Protein AF-A0A8B8BXN2-F1 (afdb_monomer)

pLDDT: mean 77.0, std 20.22, range [33.84, 98.31]

Solvent-accessible surface area (backbone atoms only — not comparable to full-atom values): 9603 Å² total; per-residue (Å²): 116,40,72,95,46,69,68,60,54,54,48,45,48,68,78,39,71,88,59,86,72,40,42,35,58,66,56,52,51,48,53,54,49,53,50,37,47,76,59,61,42,51,70,49,36,77,72,31,67,69,53,32,51,54,51,50,55,65,74,42,48,41,66,35,56,76,85,48,37,64,60,55,47,50,58,51,53,73,64,38,83,48,73,54,49,40,53,49,46,53,50,44,42,57,55,42,59,70,22,89,86,41,27,52,82,27,41,40,50,47,91,51,95,74,89,66,84,41,90,86,78,49,92,80,67,80,70,62,52,56,56,54,49,49,56,49,50,53,50,50,51,49,50,50,48,52,55,48,51,52,55,51,52,57,46,52,56,53,55,53,58,68,72,73,61,135

Secondary structure (DSSP, 8-state):
-B---HHHHHHHHHH-TTPPP-B-HHHHHHHHHHHHHHTTHHHHHHH-HHHHHHHHHHTTGGGS-GGGHHHHHHHHHHH--SHHHHHHHHHHIIIIIS-SSS-HHHH--TT-S-----TTT----HHHHHHHHHHHHHHHHHHHHHHHHHHHHHHHHHHHHTTS--

Organism: Crassostrea virginica (NCBI:txid6565)

Foldseek 3Di:
DDAPDPVVLVVCCVVPVPDQAAHALVNVLVVLVVLCVVLPNPVVLVVDVVSVVLVVQVSLLLQDDLVCSVVLLVVSCVVQPDPSSVVSSVVCCPRAPPDPSRHSVRYRCHPPPDRDPCVPPPDDDDPVVVVVVVVVVVVSVVVVVVSVVVVVVVVVVVVVVVVPDD

Radius of gyration: 18.12 Å; Cα contacts (8 Å, |Δi|>4): 112; chains: 1; bounding box: 32×45×62 Å

Se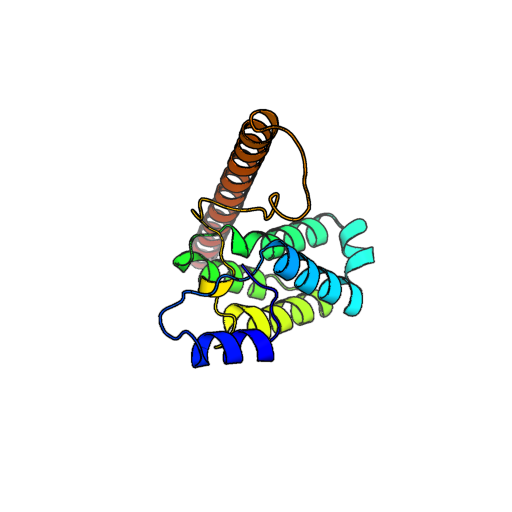quence (166 aa):
MIDFEQGAWKAIQRTFPDVTIQGCCFHWTQAVWRRIQEIGLAPTCMKREATHQYIKQLMTLPFLPLDDIPSAFHTLTIKANTAELRALVNYMDHQWIRNPLFQPSAWSVYRLPVRTNNDVEGNLRSDMISEVMEKRRKKQRALYRFLRENAEIEKQSRDEELIDGP

Mean predicted aligned error: 11.33 Å

Structure (mmCIF, N/CA/C/O backbone):
data_AF-A0A8B8BXN2-F1
#
_entry.id   AF-A0A8B8BXN2-F1
#
loop_
_atom_site.group_PDB
_atom_site.id
_atom_site.type_symbol
_atom_site.label_atom_id
_atom_site.label_alt_id
_atom_site.label_comp_id
_atom_site.label_asym_id
_atom_site.label_entity_id
_atom_site.label_seq_id
_atom_site.pdbx_PDB_ins_code
_atom_site.Cartn_x
_atom_site.Cartn_y
_atom_site.Cartn_z
_atom_site.occupancy
_atom_site.B_iso_or_equiv
_atom_site.auth_seq_id
_atom_site.auth_comp_id
_atom_site.auth_asym_id
_atom_site.auth_atom_id
_atom_site.pdbx_PDB_model_num
ATOM 1 N N . MET A 1 1 ? -3.622 7.322 15.622 1.00 73.62 1 MET A N 1
ATOM 2 C CA . MET A 1 1 ? -2.883 6.840 14.436 1.00 73.62 1 MET A CA 1
ATOM 3 C C . MET A 1 1 ? -1.542 6.313 14.914 1.00 73.62 1 MET A C 1
ATOM 5 O O . MET A 1 1 ? -0.920 7.017 15.697 1.00 73.62 1 MET A O 1
ATOM 9 N N . ILE A 1 2 ? -1.127 5.105 14.528 1.00 82.94 2 ILE A N 1
ATOM 10 C CA . ILE A 1 2 ? 0.088 4.456 15.063 1.00 82.94 2 ILE A CA 1
ATOM 11 C C . ILE A 1 2 ? 0.975 3.878 13.952 1.0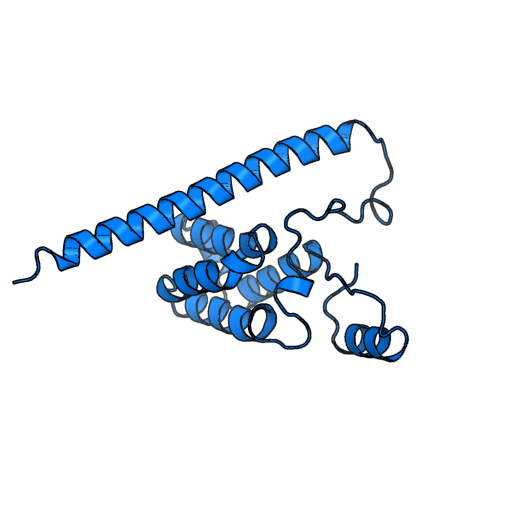0 82.94 2 ILE A C 1
ATOM 13 O O . ILE A 1 2 ? 0.562 3.810 12.792 1.00 82.94 2 ILE A O 1
ATOM 17 N N . ASP A 1 3 ? 2.206 3.499 14.296 1.00 87.06 3 ASP A N 1
ATOM 18 C CA . ASP A 1 3 ? 3.098 2.745 13.407 1.00 87.06 3 ASP A CA 1
ATOM 19 C C . ASP A 1 3 ? 2.668 1.267 13.297 1.00 87.06 3 ASP A C 1
ATOM 21 O O . ASP A 1 3 ? 1.891 0.778 14.116 1.00 87.06 3 ASP A O 1
ATOM 25 N N . PHE A 1 4 ? 3.149 0.548 12.285 1.00 90.00 4 PHE A N 1
ATOM 26 C CA . PHE A 1 4 ? 2.795 -0.844 11.976 1.00 90.00 4 PHE A CA 1
ATOM 27 C C . PHE A 1 4 ? 3.640 -1.856 12.759 1.00 90.00 4 PHE A C 1
ATOM 29 O O . PHE A 1 4 ? 4.250 -2.765 12.197 1.00 90.00 4 PHE A O 1
ATOM 36 N N . GLU A 1 5 ? 3.667 -1.702 14.082 1.00 92.69 5 GLU A N 1
ATOM 37 C CA . GLU A 1 5 ? 4.351 -2.620 14.995 1.00 92.69 5 GLU A CA 1
ATOM 38 C C . GLU A 1 5 ? 3.349 -3.646 15.546 1.00 92.69 5 GLU A C 1
ATOM 40 O O . GLU A 1 5 ? 2.372 -3.297 16.210 1.00 92.69 5 GLU A O 1
ATOM 45 N N . GLN A 1 6 ? 3.550 -4.930 15.239 1.00 92.69 6 GLN A N 1
ATOM 46 C CA . GLN A 1 6 ? 2.557 -5.969 15.534 1.00 92.69 6 GLN A CA 1
ATOM 47 C C . GLN A 1 6 ? 2.234 -6.094 17.030 1.00 92.69 6 GLN A C 1
ATOM 49 O O . GLN A 1 6 ? 1.088 -6.386 17.380 1.00 92.69 6 GLN A O 1
ATOM 54 N N . GLY A 1 7 ? 3.224 -5.907 17.905 1.00 92.69 7 GLY A N 1
ATOM 55 C CA . GLY A 1 7 ? 3.068 -5.941 19.356 1.00 92.69 7 GLY A CA 1
ATOM 56 C C . GLY A 1 7 ? 2.117 -4.856 19.852 1.00 92.69 7 GLY A C 1
ATOM 57 O O . GLY A 1 7 ? 1.143 -5.169 20.535 1.00 92.69 7 GLY A O 1
ATOM 58 N N . ALA A 1 8 ? 2.338 -3.610 19.442 1.00 92.06 8 ALA A N 1
ATOM 59 C CA . ALA A 1 8 ? 1.526 -2.452 19.787 1.00 92.06 8 ALA A CA 1
ATOM 60 C C . ALA A 1 8 ? 0.082 -2.605 19.299 1.00 92.06 8 ALA A C 1
ATOM 62 O O . ALA A 1 8 ? -0.851 -2.385 20.070 1.00 92.06 8 ALA A O 1
ATOM 63 N N . TRP A 1 9 ? -0.120 -3.054 18.056 1.00 94.00 9 TRP A N 1
ATOM 64 C CA . TRP A 1 9 ? -1.462 -3.305 17.515 1.00 94.00 9 TRP A CA 1
ATOM 65 C C . TRP A 1 9 ? -2.211 -4.360 18.326 1.00 94.00 9 TRP A C 1
ATOM 67 O O . TRP A 1 9 ? -3.337 -4.122 18.762 1.00 94.00 9 TRP A O 1
ATOM 77 N N . LYS A 1 10 ? -1.568 -5.505 18.593 1.00 94.69 10 LYS A N 1
ATOM 78 C CA . LYS A 1 10 ? -2.170 -6.582 19.391 1.00 94.69 10 LYS A CA 1
ATOM 79 C C . LYS A 1 10 ? -2.441 -6.141 20.828 1.00 94.69 10 LYS A C 1
ATOM 81 O O . LYS A 1 10 ? -3.461 -6.527 21.390 1.00 94.69 10 LYS A O 1
ATOM 86 N N . ALA A 1 11 ? -1.551 -5.354 21.429 1.00 94.69 11 ALA A N 1
ATOM 87 C CA . ALA A 1 11 ? -1.737 -4.829 22.776 1.00 94.69 11 ALA A CA 1
ATOM 88 C C . ALA A 1 11 ? -2.942 -3.882 22.842 1.00 94.69 11 ALA A C 1
ATOM 90 O O . ALA A 1 11 ? -3.794 -4.058 23.705 1.00 94.69 11 ALA A O 1
ATOM 91 N N . ILE A 1 12 ? -3.071 -2.942 21.900 1.00 91.69 12 ILE A N 1
ATOM 92 C CA . ILE A 1 12 ? -4.206 -2.010 21.862 1.00 91.69 12 ILE A CA 1
ATOM 93 C C . ILE A 1 12 ? -5.518 -2.760 21.635 1.00 91.69 12 ILE A C 1
ATOM 95 O O . ILE A 1 12 ? -6.462 -2.519 22.374 1.00 91.69 12 ILE A O 1
ATOM 99 N N . GLN A 1 13 ? -5.573 -3.708 20.695 1.00 92.06 13 GLN A N 1
ATOM 100 C CA . GLN A 1 13 ? -6.785 -4.507 20.456 1.00 92.06 13 GLN A CA 1
ATOM 101 C C . GLN A 1 13 ? -7.215 -5.318 21.687 1.00 92.06 13 GLN A C 1
ATOM 103 O O . GLN A 1 13 ? -8.405 -5.523 21.900 1.00 92.06 13 GLN A O 1
ATOM 108 N N . ARG A 1 14 ? -6.258 -5.785 22.500 1.00 94.69 14 ARG A N 1
ATOM 109 C CA . ARG A 1 14 ? -6.543 -6.524 23.742 1.00 94.69 14 ARG A CA 1
ATOM 110 C C . ARG A 1 14 ? -7.008 -5.611 24.871 1.00 94.69 14 ARG A C 1
ATOM 112 O O . ARG A 1 14 ? -7.911 -5.984 25.609 1.00 94.69 14 ARG A O 1
ATOM 119 N N . THR A 1 15 ? -6.374 -4.452 25.024 1.00 96.19 15 THR A N 1
ATOM 120 C CA . THR A 1 15 ? -6.660 -3.518 26.122 1.00 96.19 15 THR A CA 1
ATOM 121 C C . THR A 1 15 ? -7.891 -2.654 25.836 1.00 96.19 15 THR A C 1
ATOM 123 O O . THR A 1 15 ? -8.612 -2.293 26.760 1.00 96.19 15 THR A O 1
ATOM 126 N N . PHE A 1 16 ? -8.147 -2.338 24.565 1.00 93.25 16 PHE A N 1
ATOM 127 C CA . PHE A 1 16 ? -9.205 -1.441 24.102 1.00 93.25 16 PHE A CA 1
ATOM 128 C C . PHE A 1 16 ? -9.910 -2.031 22.863 1.00 93.25 16 PHE A C 1
ATOM 130 O O . PHE A 1 16 ? -9.699 -1.547 21.747 1.00 93.25 16 PHE A O 1
ATOM 137 N N . PRO A 1 17 ? -10.741 -3.076 23.025 1.00 91.75 17 PRO A N 1
ATOM 138 C CA . PRO A 1 17 ? -11.349 -3.795 21.900 1.00 91.75 17 PRO A CA 1
ATOM 139 C C . PRO A 1 17 ? -12.277 -2.925 21.037 1.00 91.75 17 PRO A C 1
ATOM 141 O O . PRO A 1 17 ? -12.419 -3.185 19.846 1.00 91.75 17 PRO A O 1
ATOM 144 N N . ASP A 1 18 ? -12.855 -1.868 21.612 1.00 92.88 18 ASP A N 1
ATOM 145 C CA . ASP A 1 18 ? -13.791 -0.972 20.921 1.00 92.88 18 ASP A CA 1
ATOM 146 C C . ASP A 1 18 ? -13.094 0.161 20.144 1.00 92.88 18 ASP A C 1
ATOM 148 O O . ASP A 1 18 ? -13.737 0.934 19.431 1.00 92.88 18 ASP A O 1
ATOM 152 N N . VAL A 1 19 ? -11.768 0.294 20.271 1.00 88.88 19 VAL A N 1
ATOM 153 C CA . VAL A 1 19 ? -11.011 1.337 19.573 1.00 88.88 19 VAL A CA 1
ATOM 154 C C . VAL A 1 19 ? -10.678 0.886 18.157 1.00 88.88 19 VAL A C 1
ATOM 156 O O . VAL A 1 19 ? -9.984 -0.105 17.932 1.00 88.88 19 VAL A O 1
ATOM 159 N N . THR A 1 20 ? -11.090 1.689 17.177 1.00 86.75 20 THR A N 1
ATOM 160 C CA . THR A 1 20 ? -10.617 1.530 15.799 1.00 86.75 20 THR A CA 1
ATOM 161 C C . THR A 1 20 ? -9.186 2.048 15.682 1.00 86.75 20 THR A C 1
ATOM 163 O O . THR A 1 20 ? -8.911 3.235 15.877 1.00 86.75 20 THR A O 1
ATOM 166 N N . ILE A 1 21 ? -8.260 1.155 15.341 1.00 89.12 21 ILE A N 1
ATOM 167 C CA . ILE A 1 21 ? -6.857 1.501 15.120 1.00 89.12 21 ILE A CA 1
ATOM 168 C C . ILE A 1 21 ? -6.663 1.914 13.662 1.00 89.12 21 ILE A C 1
ATOM 170 O O . ILE A 1 21 ? -7.006 1.174 12.745 1.00 89.12 21 ILE A O 1
ATOM 174 N N . GLN A 1 22 ? -6.044 3.075 13.458 1.00 89.50 22 GLN A N 1
ATOM 175 C CA . GLN A 1 22 ? -5.618 3.550 12.145 1.00 89.50 22 GLN A CA 1
ATOM 176 C C . GLN A 1 22 ? -4.091 3.612 12.081 1.00 89.50 22 GLN A C 1
ATOM 178 O O . GLN A 1 22 ? -3.445 4.272 12.902 1.00 89.50 22 GLN A O 1
ATOM 183 N N . GLY A 1 23 ? -3.513 2.977 11.073 1.00 88.31 23 GLY A N 1
ATOM 184 C CA . GLY A 1 23 ? -2.102 3.058 10.736 1.00 88.31 23 GLY A CA 1
ATOM 185 C C . GLY A 1 23 ? -1.736 4.375 10.057 1.00 88.31 23 GLY A C 1
ATOM 186 O O . GLY A 1 23 ? -2.543 5.014 9.374 1.00 88.31 23 GLY A O 1
ATOM 187 N N . CYS A 1 24 ? -0.495 4.807 10.256 1.00 84.62 24 CYS A N 1
ATOM 188 C CA . CYS A 1 24 ? 0.004 6.052 9.692 1.00 84.62 24 CYS A CA 1
ATOM 189 C C . CYS A 1 24 ? 0.405 5.897 8.223 1.00 84.62 24 CYS A C 1
ATOM 191 O O . CYS A 1 24 ? 1.344 5.173 7.901 1.00 84.62 24 CYS A O 1
ATOM 193 N N . CYS A 1 25 ? -0.231 6.655 7.323 1.00 84.62 25 CYS A N 1
ATOM 194 C CA . CYS A 1 25 ? 0.107 6.644 5.894 1.00 84.62 25 CYS A CA 1
ATOM 195 C C . CYS A 1 25 ? 1.577 7.016 5.627 1.00 84.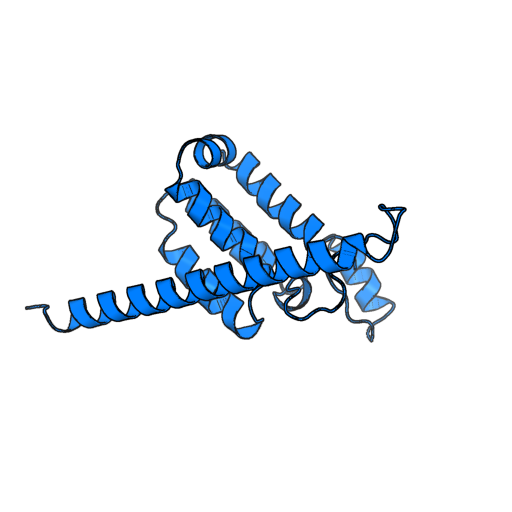62 25 CYS A C 1
ATOM 197 O O . CYS A 1 25 ? 2.169 6.526 4.665 1.00 84.62 25 CYS A O 1
ATOM 199 N N . PHE A 1 26 ? 2.178 7.866 6.468 1.00 79.38 26 PHE A N 1
ATOM 200 C CA . PHE A 1 26 ? 3.596 8.215 6.368 1.00 79.38 26 PHE A CA 1
ATOM 201 C C . PHE A 1 26 ? 4.490 7.006 6.661 1.00 79.38 26 PHE A C 1
ATOM 203 O O . PHE A 1 26 ? 5.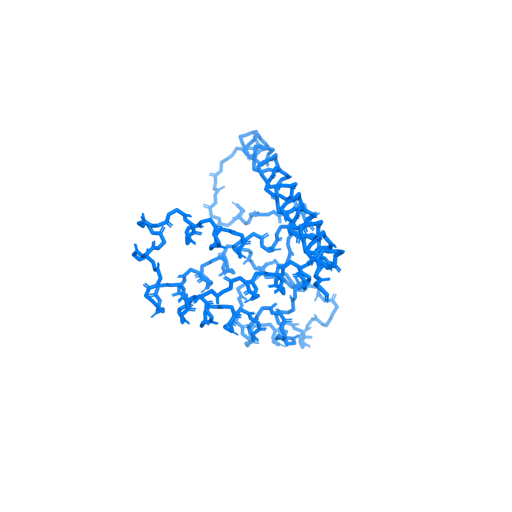360 6.688 5.854 1.00 79.38 26 PHE A O 1
ATOM 210 N N . HIS A 1 27 ? 4.226 6.274 7.745 1.00 82.62 27 HIS A N 1
ATOM 211 C CA . HIS A 1 27 ? 4.977 5.060 8.068 1.00 82.62 27 HIS A CA 1
ATOM 212 C C . HIS A 1 27 ? 4.733 3.932 7.059 1.00 82.62 27 HIS A C 1
ATOM 214 O O . HIS A 1 27 ? 5.676 3.240 6.688 1.00 82.62 27 HIS A O 1
ATOM 220 N N . TRP A 1 28 ? 3.516 3.815 6.515 1.00 91.88 28 TRP A N 1
ATOM 221 C CA . TRP A 1 28 ? 3.225 2.895 5.409 1.00 91.88 28 TRP A CA 1
ATOM 222 C C . TRP A 1 28 ? 4.090 3.211 4.179 1.00 91.88 28 TRP A C 1
ATOM 224 O O . TRP A 1 28 ? 4.779 2.346 3.643 1.00 91.88 28 TRP A O 1
ATOM 234 N N . THR A 1 29 ? 4.123 4.490 3.784 1.00 85.94 29 THR A N 1
ATOM 235 C CA . THR A 1 29 ? 4.936 4.998 2.663 1.00 85.94 29 THR A CA 1
ATOM 236 C C . THR A 1 29 ? 6.417 4.700 2.894 1.00 85.94 29 THR A C 1
ATOM 238 O O . THR A 1 29 ? 7.100 4.219 1.992 1.00 85.94 29 THR A O 1
ATOM 241 N N . GLN A 1 30 ? 6.917 4.944 4.109 1.00 84.38 30 GLN A N 1
ATOM 242 C CA . GLN A 1 30 ? 8.299 4.630 4.459 1.00 84.38 30 GLN A CA 1
ATOM 243 C C . GLN A 1 30 ? 8.596 3.133 4.380 1.00 84.38 30 GLN A C 1
ATOM 245 O O . GLN A 1 30 ? 9.641 2.766 3.854 1.00 84.38 30 GLN A O 1
ATOM 250 N N . ALA A 1 31 ? 7.713 2.271 4.888 1.00 92.50 31 ALA A N 1
ATOM 251 C CA . ALA A 1 31 ? 7.918 0.826 4.872 1.00 92.50 31 ALA A CA 1
ATOM 252 C C . ALA A 1 31 ? 8.020 0.287 3.436 1.00 92.50 31 ALA A C 1
ATOM 254 O O . ALA A 1 31 ? 8.956 -0.447 3.114 1.00 92.50 31 ALA A O 1
ATOM 255 N N . VAL A 1 32 ? 7.125 0.725 2.543 1.00 93.12 32 VAL A N 1
ATOM 256 C CA . VAL A 1 32 ? 7.189 0.363 1.118 1.00 93.12 32 VAL A CA 1
ATOM 257 C C . VAL A 1 32 ? 8.458 0.921 0.463 1.00 93.12 32 VAL A C 1
ATOM 259 O O . VAL A 1 32 ? 9.122 0.209 -0.290 1.00 93.12 32 VAL A O 1
ATOM 262 N N . TRP A 1 33 ? 8.855 2.158 0.779 1.00 89.50 33 TRP A N 1
ATOM 263 C CA . TRP A 1 33 ? 10.080 2.752 0.236 1.00 89.50 33 TRP A CA 1
ATOM 264 C C . TRP A 1 33 ? 11.357 2.033 0.688 1.00 89.50 33 TRP A C 1
ATOM 266 O O . TRP A 1 33 ? 12.231 1.768 -0.137 1.00 89.50 33 TRP A O 1
ATOM 276 N N . ARG A 1 34 ? 11.452 1.648 1.966 1.00 89.81 34 ARG A N 1
ATOM 277 C CA . ARG A 1 34 ? 12.563 0.822 2.467 1.00 89.81 34 ARG A CA 1
ATOM 278 C C . ARG A 1 34 ? 12.640 -0.489 1.693 1.00 89.81 34 ARG A C 1
ATOM 280 O O . ARG A 1 34 ? 13.713 -0.857 1.223 1.00 89.81 34 ARG A O 1
ATOM 287 N N . ARG A 1 35 ? 11.494 -1.133 1.439 1.00 95.44 35 ARG A N 1
ATOM 288 C CA . ARG A 1 35 ? 11.465 -2.359 0.637 1.00 95.44 35 ARG A CA 1
ATOM 289 C C . ARG A 1 35 ? 11.967 -2.142 -0.791 1.00 95.44 35 ARG A C 1
ATOM 291 O O . ARG A 1 35 ? 12.728 -2.963 -1.291 1.00 95.44 35 ARG A O 1
ATOM 298 N N . ILE A 1 36 ? 11.579 -1.040 -1.435 1.00 90.50 36 ILE A N 1
ATOM 299 C CA . ILE A 1 36 ? 12.069 -0.639 -2.768 1.00 90.50 36 ILE A CA 1
ATOM 300 C C . ILE A 1 36 ? 13.598 -0.482 -2.775 1.00 90.50 36 ILE A C 1
ATOM 302 O O . ILE A 1 36 ? 14.250 -0.858 -3.751 1.00 90.50 36 ILE A O 1
ATOM 306 N N . GLN A 1 37 ? 14.178 0.061 -1.704 1.00 88.81 37 GLN A N 1
ATOM 307 C CA . GLN A 1 37 ? 15.628 0.195 -1.563 1.00 88.81 37 GLN A CA 1
ATOM 308 C C . GLN A 1 37 ? 16.310 -1.170 -1.393 1.00 88.81 37 GLN A C 1
ATOM 310 O O . GLN A 1 37 ? 17.265 -1.454 -2.111 1.00 88.81 37 GLN A O 1
ATOM 315 N N . GLU A 1 38 ? 15.793 -2.028 -0.509 1.00 93.44 38 GLU A N 1
ATOM 316 C CA . GLU A 1 38 ? 16.342 -3.366 -0.226 1.00 93.44 38 GLU A CA 1
ATOM 317 C C . GLU A 1 38 ? 16.413 -4.267 -1.462 1.00 93.44 38 GLU A C 1
ATOM 319 O O . GLU A 1 38 ? 17.380 -5.001 -1.644 1.00 93.44 38 GLU A O 1
ATOM 324 N N . ILE A 1 39 ? 15.396 -4.211 -2.322 1.00 93.31 39 ILE A N 1
ATOM 325 C CA . ILE A 1 39 ? 15.327 -5.024 -3.546 1.00 93.31 39 ILE A CA 1
ATOM 326 C C . ILE A 1 39 ? 16.029 -4.368 -4.745 1.00 93.31 39 ILE A C 1
ATOM 328 O O . ILE A 1 39 ? 15.900 -4.848 -5.867 1.00 93.31 39 ILE A O 1
ATOM 332 N N . GLY A 1 40 ? 16.742 -3.256 -4.536 1.00 90.00 40 GLY A N 1
ATOM 333 C CA . GLY A 1 40 ? 17.554 -2.608 -5.570 1.00 90.00 40 GLY A CA 1
ATOM 334 C C . GLY A 1 40 ? 16.774 -1.785 -6.602 1.00 90.00 40 GLY A C 1
ATOM 335 O O . GLY A 1 40 ? 17.337 -1.397 -7.626 1.00 90.00 40 GLY A O 1
ATOM 336 N N . LEU A 1 41 ? 15.498 -1.463 -6.358 1.00 86.62 41 LEU A N 1
ATOM 337 C CA . LEU A 1 41 ? 14.688 -0.671 -7.295 1.00 86.62 41 LEU A CA 1
ATOM 338 C C . LEU A 1 41 ? 14.949 0.833 -7.218 1.00 86.62 41 LEU A C 1
ATOM 340 O O . LEU A 1 41 ? 14.650 1.534 -8.184 1.00 86.62 41 LEU A O 1
ATOM 344 N N . ALA A 1 42 ? 15.492 1.352 -6.113 1.00 79.69 42 ALA A N 1
ATOM 345 C CA . ALA A 1 42 ? 15.654 2.797 -5.926 1.00 79.69 42 ALA A CA 1
ATOM 346 C C . ALA A 1 42 ? 16.472 3.485 -7.048 1.00 79.69 42 ALA A C 1
ATOM 348 O O . ALA A 1 42 ? 15.981 4.474 -7.602 1.00 79.69 42 ALA A O 1
ATOM 349 N N . PRO A 1 43 ? 17.639 2.963 -7.487 1.00 79.56 43 PRO A N 1
ATOM 350 C CA . PRO A 1 43 ? 18.380 3.554 -8.604 1.00 79.56 43 PRO A CA 1
ATOM 351 C C . PRO A 1 43 ? 17.629 3.471 -9.942 1.00 79.56 43 PRO A C 1
ATOM 353 O O . PRO A 1 43 ? 17.712 4.389 -10.757 1.00 79.56 43 PRO A O 1
ATOM 356 N N . THR A 1 44 ? 16.888 2.384 -10.183 1.00 73.56 44 THR A N 1
ATOM 357 C CA . THR A 1 44 ? 16.123 2.165 -11.424 1.00 73.56 44 THR A CA 1
ATOM 358 C C . THR A 1 44 ? 14.896 3.067 -11.495 1.00 73.56 44 THR A C 1
ATOM 360 O O . THR A 1 44 ? 14.615 3.634 -12.548 1.00 73.56 44 THR A O 1
ATOM 363 N N . CYS A 1 45 ? 14.218 3.266 -10.363 1.00 69.94 45 CYS A N 1
ATOM 364 C CA . CYS A 1 45 ? 13.114 4.207 -10.201 1.00 69.94 45 CYS A CA 1
ATOM 365 C C . CYS A 1 45 ? 13.538 5.635 -10.581 1.00 69.94 45 CYS A C 1
ATOM 367 O O . CYS A 1 45 ? 12.813 6.324 -11.282 1.00 69.94 45 CYS A O 1
ATOM 369 N N . MET A 1 46 ? 14.749 6.061 -10.209 1.00 67.50 46 MET A N 1
ATOM 370 C CA . MET A 1 46 ? 15.259 7.396 -10.554 1.00 67.50 46 MET A CA 1
ATOM 371 C C . MET A 1 46 ? 15.659 7.559 -12.029 1.00 67.50 46 MET A C 1
ATOM 373 O O . MET A 1 46 ? 15.744 8.684 -12.512 1.00 67.50 46 MET A O 1
ATOM 377 N N . LYS A 1 47 ? 15.929 6.460 -12.743 1.00 77.38 47 LYS A N 1
ATOM 378 C CA . LYS A 1 47 ? 16.450 6.482 -14.122 1.00 77.38 47 LYS A CA 1
ATOM 379 C C . LYS A 1 47 ? 15.405 6.146 -15.185 1.00 77.38 47 LYS A C 1
ATOM 381 O O . LYS A 1 47 ? 15.583 6.521 -16.339 1.00 77.38 47 LYS A O 1
ATOM 386 N N . ARG A 1 48 ? 14.357 5.396 -14.832 1.00 84.31 48 ARG A N 1
ATOM 387 C CA . ARG A 1 48 ? 13.341 4.901 -15.771 1.00 84.31 48 ARG A CA 1
ATOM 388 C C . ARG A 1 48 ? 11.964 5.429 -15.406 1.00 84.31 48 ARG A C 1
ATOM 390 O O . ARG A 1 48 ? 11.381 5.010 -14.407 1.00 84.31 48 ARG A O 1
ATOM 397 N N . GLU A 1 49 ? 11.406 6.261 -16.279 1.00 84.06 49 GLU A N 1
ATOM 398 C CA . GLU A 1 49 ? 10.097 6.883 -16.054 1.00 84.06 49 GLU A CA 1
ATOM 399 C C . GLU A 1 49 ? 8.971 5.847 -15.908 1.00 84.06 49 GLU A C 1
ATOM 401 O O . GLU A 1 49 ? 8.145 5.961 -15.010 1.00 84.06 49 GLU A O 1
ATOM 406 N N . ALA A 1 50 ? 8.977 4.771 -16.703 1.00 85.69 50 ALA A N 1
ATOM 407 C CA . ALA A 1 50 ? 7.973 3.708 -16.585 1.00 85.69 50 ALA A CA 1
ATOM 408 C C . ALA A 1 50 ? 7.987 3.030 -15.198 1.00 85.69 50 ALA A C 1
ATOM 410 O O . ALA A 1 50 ? 6.939 2.836 -14.584 1.00 85.69 50 ALA A O 1
ATOM 411 N N . THR A 1 51 ? 9.175 2.719 -14.668 1.00 83.62 51 THR A N 1
ATOM 412 C CA . THR A 1 51 ? 9.335 2.121 -13.331 1.00 83.62 51 THR A CA 1
ATOM 413 C C . THR A 1 51 ? 8.915 3.097 -12.236 1.00 83.62 51 THR A C 1
ATOM 415 O O . THR A 1 51 ? 8.244 2.710 -11.281 1.00 83.62 51 THR A O 1
ATOM 418 N N . HIS A 1 52 ? 9.271 4.371 -12.390 1.00 82.81 52 HIS A N 1
ATOM 419 C CA . HIS A 1 52 ? 8.871 5.436 -11.480 1.00 82.81 52 HIS A CA 1
ATOM 420 C C . HIS A 1 52 ? 7.351 5.599 -11.407 1.00 82.81 52 HIS A C 1
ATOM 422 O O . HIS A 1 52 ? 6.789 5.664 -10.312 1.00 82.81 52 HIS A O 1
ATOM 428 N N . GLN A 1 53 ? 6.681 5.637 -12.560 1.00 84.25 53 GLN A N 1
ATOM 429 C CA . GLN A 1 53 ? 5.227 5.741 -12.634 1.00 84.25 53 GLN A CA 1
ATOM 430 C C . GLN A 1 53 ? 4.560 4.516 -12.019 1.00 84.25 53 GLN A C 1
ATOM 432 O O . GLN A 1 53 ? 3.699 4.673 -11.160 1.00 84.25 53 GLN A O 1
ATOM 437 N N . TYR A 1 54 ? 5.016 3.309 -12.350 1.00 88.38 54 TYR A N 1
ATOM 438 C CA . TYR A 1 54 ? 4.500 2.081 -11.747 1.00 88.38 54 TYR A CA 1
ATOM 439 C C . TYR A 1 54 ? 4.611 2.085 -10.209 1.00 88.38 54 TYR A C 1
ATOM 441 O O . TYR A 1 54 ? 3.637 1.822 -9.502 1.00 88.38 54 TYR A O 1
ATOM 449 N N . ILE A 1 55 ? 5.776 2.464 -9.668 1.00 87.69 55 ILE A N 1
ATOM 450 C CA . ILE A 1 55 ? 5.974 2.587 -8.217 1.00 87.69 55 ILE A CA 1
ATOM 451 C C . ILE A 1 55 ? 5.046 3.653 -7.631 1.00 87.69 55 ILE A C 1
ATOM 453 O O . ILE A 1 55 ? 4.442 3.419 -6.587 1.00 87.69 55 ILE A O 1
ATOM 457 N N . LYS A 1 56 ? 4.869 4.801 -8.294 1.00 86.44 56 LYS A N 1
ATOM 458 C CA . LYS A 1 56 ? 3.900 5.813 -7.851 1.00 86.44 56 LYS A CA 1
ATOM 459 C C . LYS A 1 56 ? 2.491 5.241 -7.759 1.00 86.44 56 LYS A C 1
ATOM 461 O O . LYS A 1 56 ? 1.831 5.493 -6.759 1.00 86.44 56 LYS A O 1
ATOM 466 N N . GLN A 1 57 ? 2.049 4.457 -8.742 1.00 86.88 57 GLN A N 1
ATOM 467 C CA . GLN A 1 57 ? 0.725 3.830 -8.713 1.00 86.88 57 GLN A CA 1
ATOM 468 C C . GLN A 1 57 ? 0.569 2.937 -7.468 1.00 86.88 57 GLN A C 1
ATOM 470 O O . GLN A 1 57 ? -0.379 3.130 -6.705 1.00 86.88 57 GLN A O 1
ATOM 475 N N . LEU A 1 58 ? 1.548 2.070 -7.175 1.00 91.00 58 LEU A N 1
ATOM 476 C CA . LEU A 1 58 ? 1.571 1.262 -5.942 1.00 91.00 58 LEU A CA 1
ATOM 477 C C . LEU A 1 58 ? 1.537 2.119 -4.670 1.00 91.00 58 LEU A C 1
ATOM 479 O O . LEU A 1 58 ? 0.775 1.848 -3.744 1.00 91.00 58 LEU A O 1
ATOM 483 N N . MET A 1 59 ? 2.318 3.196 -4.637 1.00 88.81 59 MET A N 1
ATOM 484 C CA . MET A 1 59 ? 2.386 4.121 -3.501 1.00 88.81 59 MET A CA 1
ATOM 485 C C . MET A 1 59 ? 1.089 4.916 -3.294 1.00 88.81 59 MET A C 1
ATOM 487 O O . MET A 1 59 ? 0.969 5.655 -2.315 1.00 88.81 59 MET A O 1
ATOM 491 N N . THR A 1 60 ? 0.115 4.785 -4.202 1.00 88.81 60 THR A N 1
ATOM 492 C CA . THR A 1 60 ? -1.142 5.537 -4.151 1.00 88.81 60 THR A CA 1
ATOM 493 C C . THR A 1 60 ? -2.371 4.724 -3.777 1.00 88.81 60 THR A C 1
ATOM 495 O O . THR A 1 60 ? -3.452 5.288 -3.597 1.00 88.81 60 THR A O 1
ATOM 498 N N . LEU A 1 61 ? -2.190 3.430 -3.522 1.00 91.44 61 LEU A N 1
ATOM 499 C CA . LEU A 1 61 ? -3.231 2.561 -2.980 1.00 91.44 61 LEU A CA 1
ATOM 500 C C . LEU A 1 61 ? -3.912 3.131 -1.718 1.00 91.44 61 LEU A C 1
ATOM 502 O O . LEU A 1 61 ? -5.137 3.063 -1.653 1.00 91.44 61 LEU A O 1
ATOM 506 N N . PRO A 1 62 ? -3.217 3.786 -0.755 1.00 91.69 62 PRO A N 1
ATOM 507 C CA . PRO A 1 62 ? -3.882 4.333 0.438 1.00 91.69 62 PRO A CA 1
ATOM 508 C C . PRO A 1 62 ? -4.904 5.442 0.145 1.00 91.69 62 PRO A C 1
ATOM 510 O O . PRO A 1 62 ? -5.634 5.886 1.035 1.00 91.69 62 PRO A O 1
ATOM 513 N N . PHE A 1 63 ? -4.920 5.977 -1.076 1.00 86.94 63 PHE A N 1
ATOM 514 C CA . PHE A 1 63 ? -5.828 7.042 -1.497 1.00 86.94 63 PHE A CA 1
ATOM 515 C C . PHE A 1 63 ? -7.023 6.532 -2.302 1.00 86.94 63 PHE A C 1
ATOM 517 O O . PHE A 1 63 ? -7.853 7.352 -2.690 1.00 86.94 63 PHE A O 1
ATOM 524 N N . LEU A 1 64 ? -7.122 5.225 -2.539 1.00 86.31 64 LEU A N 1
ATOM 525 C CA . LEU A 1 64 ? -8.251 4.613 -3.230 1.00 86.31 64 LEU A CA 1
ATOM 526 C C . LEU A 1 64 ? -9.397 4.298 -2.256 1.00 86.31 64 LEU A C 1
ATOM 528 O O . LEU A 1 64 ? -9.136 4.045 -1.073 1.00 86.31 64 LEU A O 1
ATOM 532 N N . PRO A 1 65 ? -10.656 4.289 -2.734 1.00 90.81 65 PRO A N 1
ATOM 533 C CA . PRO A 1 65 ? -11.754 3.660 -2.010 1.00 90.81 65 PRO A CA 1
ATOM 534 C C . PRO A 1 65 ? -11.364 2.254 -1.560 1.00 90.81 65 PRO A C 1
ATOM 536 O O . PRO A 1 65 ? -10.697 1.532 -2.298 1.00 90.81 65 PRO A O 1
ATOM 539 N N . LEU A 1 66 ? -11.766 1.879 -0.344 1.00 91.06 66 LEU A N 1
ATOM 540 C CA . LEU A 1 66 ? -11.377 0.605 0.261 1.00 91.06 66 LEU A CA 1
ATOM 541 C C . LEU A 1 66 ? -11.705 -0.587 -0.652 1.00 91.06 66 LEU A C 1
ATOM 543 O O . LEU A 1 66 ? -10.860 -1.459 -0.839 1.00 91.06 66 LEU A O 1
ATOM 547 N N . ASP A 1 67 ? -12.886 -0.558 -1.266 1.00 92.94 67 ASP A N 1
ATOM 548 C CA . ASP A 1 67 ? -13.392 -1.620 -2.139 1.00 92.94 67 ASP A CA 1
ATOM 549 C C . ASP A 1 67 ? -12.625 -1.722 -3.471 1.00 92.94 67 ASP A C 1
ATOM 551 O O . ASP A 1 67 ? -12.568 -2.790 -4.077 1.00 92.94 67 ASP A O 1
ATOM 555 N N . ASP A 1 68 ? -11.966 -0.640 -3.898 1.00 93.06 68 ASP A N 1
ATOM 556 C CA . ASP A 1 68 ? -11.206 -0.597 -5.152 1.00 93.06 68 ASP A CA 1
ATOM 557 C C . ASP A 1 68 ? -9.751 -1.060 -4.973 1.00 93.06 68 ASP A C 1
ATOM 559 O O . ASP A 1 68 ? -9.098 -1.438 -5.950 1.00 93.06 68 ASP A O 1
ATOM 563 N N . ILE A 1 69 ? -9.221 -1.046 -3.741 1.00 94.69 69 ILE A N 1
ATOM 564 C CA . ILE A 1 69 ? -7.820 -1.395 -3.450 1.00 94.69 69 ILE A CA 1
ATOM 565 C C . ILE A 1 69 ? -7.456 -2.801 -3.957 1.00 94.69 69 ILE A C 1
ATOM 567 O O . ILE A 1 69 ? -6.434 -2.905 -4.642 1.00 94.69 69 ILE A O 1
ATOM 571 N N . PRO A 1 70 ? -8.232 -3.874 -3.683 1.00 95.25 70 PRO A N 1
ATOM 572 C CA . PRO A 1 70 ? -7.869 -5.219 -4.133 1.00 95.25 70 PRO A CA 1
ATOM 573 C C . PRO A 1 70 ? -7.786 -5.334 -5.658 1.00 95.25 70 PRO A C 1
ATOM 575 O O . PRO A 1 70 ? -6.832 -5.908 -6.181 1.00 95.25 70 PRO A O 1
ATOM 578 N N . SER A 1 71 ? -8.748 -4.742 -6.372 1.00 94.50 71 SER A N 1
ATOM 579 C CA . SER A 1 71 ? -8.795 -4.764 -7.839 1.00 94.50 71 SER A CA 1
ATOM 580 C C . SER A 1 71 ? -7.638 -3.967 -8.450 1.00 94.50 71 SER A C 1
ATOM 582 O O . SER A 1 71 ? -6.899 -4.474 -9.295 1.00 94.50 71 SER A O 1
ATOM 584 N N . ALA A 1 72 ? -7.403 -2.746 -7.959 1.00 93.88 72 ALA A N 1
ATOM 585 C CA . ALA A 1 72 ? -6.292 -1.915 -8.413 1.00 93.88 72 ALA A CA 1
ATOM 586 C C . ALA A 1 72 ? -4.934 -2.583 -8.155 1.00 93.88 72 ALA A C 1
ATOM 588 O O . ALA A 1 72 ? -4.055 -2.566 -9.019 1.00 93.88 72 ALA A O 1
ATOM 589 N N . PHE A 1 73 ? -4.765 -3.202 -6.985 1.00 97.50 73 PHE A N 1
ATOM 590 C CA . PHE A 1 73 ? -3.548 -3.930 -6.657 1.00 97.50 73 PHE A CA 1
ATOM 591 C C . PHE A 1 73 ? -3.347 -5.146 -7.565 1.00 97.50 73 PHE A C 1
ATOM 593 O O . PHE A 1 73 ? -2.252 -5.313 -8.095 1.00 97.50 73 PHE A O 1
ATOM 600 N N . HIS A 1 74 ? -4.396 -5.932 -7.823 1.00 96.88 74 HIS A N 1
ATOM 601 C CA . HIS A 1 74 ? -4.339 -7.079 -8.731 1.00 96.88 74 HIS A CA 1
ATOM 602 C C . HIS A 1 74 ? -3.877 -6.684 -10.143 1.00 96.88 74 HIS A C 1
ATOM 604 O O . HIS A 1 74 ? -2.968 -7.306 -10.699 1.00 96.88 74 HIS A O 1
ATOM 610 N N . THR A 1 75 ? -4.430 -5.601 -10.696 1.00 96.44 75 THR A N 1
ATOM 611 C CA . THR A 1 75 ? -3.999 -5.052 -11.991 1.00 96.44 75 THR A CA 1
ATOM 612 C C . THR A 1 75 ? -2.514 -4.682 -11.987 1.00 96.44 75 THR A C 1
ATOM 614 O O . THR A 1 75 ? -1.798 -4.975 -12.945 1.00 96.44 75 THR A O 1
ATOM 617 N N . LEU A 1 76 ? -2.015 -4.076 -10.904 1.00 95.19 76 LEU A N 1
ATOM 618 C CA . LEU A 1 76 ? -0.591 -3.756 -10.768 1.00 95.19 76 LEU A CA 1
ATOM 619 C C . LEU A 1 76 ? 0.264 -5.026 -10.656 1.00 95.19 76 LEU A C 1
ATOM 621 O O . LEU A 1 76 ? 1.303 -5.104 -11.306 1.00 95.19 76 LEU A O 1
ATOM 625 N N . THR A 1 77 ? -0.189 -6.050 -9.929 1.00 97.56 77 THR A N 1
ATOM 626 C CA . THR A 1 77 ? 0.502 -7.345 -9.836 1.00 97.56 77 THR A CA 1
ATOM 627 C C . THR A 1 77 ? 0.724 -7.976 -11.210 1.00 97.56 77 THR A C 1
ATOM 629 O O . THR A 1 77 ? 1.830 -8.438 -11.484 1.00 97.56 77 THR A O 1
ATOM 632 N N . ILE A 1 78 ? -0.277 -7.949 -12.098 1.00 95.62 78 ILE A N 1
ATOM 633 C CA . ILE A 1 78 ? -0.156 -8.484 -13.468 1.00 95.62 78 ILE A CA 1
ATOM 634 C C . ILE A 1 78 ? 0.898 -7.714 -14.281 1.00 95.62 78 ILE A C 1
ATOM 636 O O . ILE A 1 78 ? 1.633 -8.306 -15.069 1.00 95.62 78 ILE A O 1
ATOM 640 N N . LYS A 1 79 ? 1.017 -6.399 -14.068 1.00 94.12 79 LYS A N 1
ATOM 641 C CA . LYS A 1 79 ? 1.975 -5.531 -14.776 1.00 94.12 79 LYS A CA 1
ATOM 642 C C . LYS A 1 79 ? 3.418 -5.647 -14.270 1.00 94.12 79 LYS A C 1
ATOM 644 O O . LYS A 1 79 ? 4.320 -5.065 -14.876 1.00 94.12 79 LYS A O 1
ATOM 649 N N . ALA A 1 80 ? 3.670 -6.377 -13.182 1.00 95.31 80 ALA A N 1
ATOM 650 C CA . ALA A 1 80 ? 5.002 -6.548 -12.606 1.00 95.31 80 ALA A CA 1
ATOM 651 C C . ALA A 1 80 ? 5.918 -7.403 -13.512 1.00 95.31 80 ALA A C 1
ATOM 653 O O . ALA A 1 80 ? 6.044 -8.623 -13.366 1.00 95.31 80 ALA A O 1
ATOM 654 N N . ASN A 1 81 ? 6.601 -6.753 -14.454 1.00 92.75 81 ASN A N 1
ATOM 655 C CA . ASN A 1 81 ? 7.361 -7.431 -15.508 1.00 92.75 81 ASN A CA 1
ATOM 656 C C . ASN A 1 81 ? 8.824 -7.766 -15.148 1.00 92.75 81 ASN A C 1
ATOM 658 O O . ASN A 1 81 ? 9.399 -8.667 -15.762 1.00 92.75 81 ASN A O 1
ATOM 662 N N . THR A 1 82 ? 9.417 -7.153 -14.118 1.00 93.38 82 THR A N 1
ATOM 663 C CA . THR A 1 82 ? 10.773 -7.498 -13.635 1.00 93.38 82 THR A CA 1
ATOM 664 C C . THR A 1 82 ? 10.746 -8.334 -12.355 1.00 93.38 82 THR A C 1
ATOM 666 O O . THR A 1 82 ? 9.736 -8.387 -11.649 1.00 93.38 82 THR A O 1
ATOM 669 N N . ALA A 1 83 ? 11.861 -9.000 -12.039 1.00 95.25 83 ALA A N 1
ATOM 670 C CA . ALA A 1 83 ? 11.985 -9.803 -10.823 1.00 95.25 83 ALA A CA 1
ATOM 671 C C . ALA A 1 83 ? 11.824 -8.949 -9.555 1.00 95.25 83 ALA A C 1
ATOM 673 O O . ALA A 1 83 ? 11.158 -9.357 -8.607 1.00 95.25 83 ALA A O 1
ATOM 674 N N . GLU A 1 84 ? 12.363 -7.735 -9.565 1.00 94.88 84 GLU A N 1
ATOM 675 C CA . GLU A 1 84 ? 12.301 -6.798 -8.450 1.00 94.88 84 GLU A CA 1
ATOM 676 C C . GLU A 1 84 ? 10.889 -6.227 -8.275 1.00 94.88 84 GLU A C 1
ATOM 678 O O . GLU A 1 84 ? 10.397 -6.143 -7.151 1.00 94.88 84 GLU A O 1
ATOM 683 N N . LEU A 1 85 ? 10.186 -5.897 -9.369 1.00 94.94 85 LEU A N 1
ATOM 684 C CA . LEU A 1 85 ? 8.782 -5.475 -9.291 1.00 94.94 85 LEU A CA 1
ATOM 685 C C . LEU A 1 85 ? 7.891 -6.598 -8.755 1.00 94.94 85 LEU A C 1
ATOM 687 O O . LEU A 1 85 ? 7.030 -6.337 -7.914 1.00 94.94 85 LEU A O 1
ATOM 691 N N . ARG A 1 86 ? 8.131 -7.848 -9.178 1.00 97.69 86 ARG A N 1
ATOM 692 C CA . ARG A 1 86 ? 7.447 -9.027 -8.624 1.00 97.69 86 ARG A CA 1
ATOM 693 C C . ARG A 1 86 ? 7.746 -9.210 -7.138 1.00 97.69 86 ARG A C 1
ATOM 695 O O . ARG A 1 86 ? 6.829 -9.465 -6.363 1.00 97.69 86 ARG A O 1
ATOM 702 N N . ALA A 1 87 ? 8.997 -9.026 -6.719 1.00 97.81 87 ALA A N 1
ATOM 703 C CA . ALA A 1 87 ? 9.378 -9.088 -5.310 1.00 97.81 87 ALA A CA 1
ATOM 704 C C . ALA A 1 87 ? 8.684 -8.001 -4.470 1.00 97.81 87 ALA A C 1
ATOM 706 O O . ALA A 1 87 ? 8.274 -8.273 -3.338 1.00 97.81 87 ALA A O 1
ATOM 707 N N . LEU A 1 88 ? 8.512 -6.794 -5.023 1.00 97.31 88 LEU A N 1
ATOM 708 C CA . LEU A 1 88 ? 7.799 -5.699 -4.367 1.00 97.31 88 LEU A CA 1
ATOM 709 C C . LEU A 1 88 ? 6.313 -6.013 -4.180 1.00 97.31 88 LEU A C 1
ATOM 711 O O . LEU A 1 88 ? 5.818 -5.930 -3.057 1.00 97.31 88 LEU A O 1
ATOM 715 N N . VAL A 1 89 ? 5.603 -6.392 -5.249 1.00 98.06 89 VAL A N 1
ATOM 716 C CA . VAL A 1 89 ? 4.168 -6.707 -5.139 1.00 98.06 89 VAL A CA 1
ATOM 717 C C . VAL A 1 89 ? 3.937 -7.940 -4.276 1.00 98.06 89 VAL A C 1
ATOM 719 O O . VAL A 1 89 ? 2.999 -7.950 -3.495 1.00 98.06 89 VAL A O 1
ATOM 722 N N . ASN A 1 90 ? 4.827 -8.934 -4.304 1.00 98.31 90 ASN A N 1
ATOM 723 C CA . ASN A 1 90 ? 4.721 -10.086 -3.413 1.00 98.31 90 ASN A CA 1
ATOM 724 C C . ASN A 1 90 ? 4.842 -9.678 -1.934 1.00 98.31 90 ASN A C 1
ATOM 726 O O . ASN A 1 90 ? 4.059 -10.113 -1.093 1.00 98.31 90 ASN A O 1
ATOM 730 N N . TYR A 1 91 ? 5.790 -8.793 -1.610 1.00 98.19 91 TYR A N 1
ATOM 731 C CA . TYR A 1 91 ? 5.889 -8.215 -0.269 1.00 98.19 91 T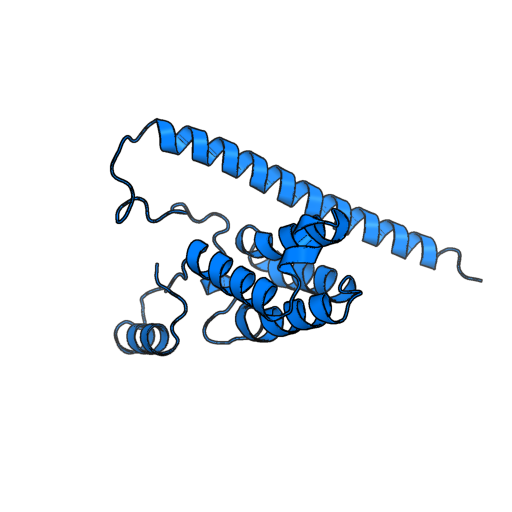YR A CA 1
ATOM 732 C C . TYR A 1 91 ? 4.612 -7.456 0.116 1.00 98.19 91 TYR A C 1
ATOM 734 O O . TYR A 1 91 ? 4.096 -7.647 1.218 1.00 98.19 91 TYR A O 1
ATOM 742 N N . MET A 1 92 ? 4.091 -6.616 -0.785 1.00 98.19 92 MET A N 1
ATOM 743 C CA . MET A 1 92 ? 2.898 -5.819 -0.505 1.00 98.19 92 MET A CA 1
ATOM 744 C C . MET A 1 92 ? 1.649 -6.683 -0.321 1.00 98.19 92 MET A C 1
ATOM 746 O O . MET A 1 92 ? 0.855 -6.397 0.571 1.00 98.19 92 MET A O 1
ATOM 750 N N . ASP A 1 93 ? 1.506 -7.759 -1.097 1.00 98.19 93 ASP A N 1
ATOM 751 C CA . ASP A 1 93 ? 0.407 -8.715 -0.960 1.00 98.19 93 ASP A CA 1
ATOM 752 C C . ASP A 1 93 ? 0.397 -9.325 0.447 1.00 98.19 93 ASP A C 1
ATOM 754 O O . ASP A 1 93 ? -0.595 -9.246 1.173 1.00 98.19 93 ASP A O 1
ATOM 758 N N . HIS A 1 94 ? 1.548 -9.838 0.885 1.00 97.69 94 HIS A N 1
ATOM 759 C CA . HIS A 1 94 ? 1.685 -10.474 2.192 1.00 97.69 94 HIS A CA 1
ATOM 760 C C . HIS A 1 94 ? 1.525 -9.500 3.362 1.00 97.69 94 HIS A C 1
ATOM 762 O O . HIS A 1 94 ? 0.930 -9.869 4.372 1.00 97.69 94 HIS A O 1
ATOM 768 N N . GLN A 1 95 ? 2.070 -8.284 3.263 1.00 96.88 95 GLN A N 1
ATOM 769 C CA . GLN A 1 95 ? 2.110 -7.348 4.392 1.00 96.88 95 GLN A CA 1
ATOM 770 C C . GLN A 1 95 ? 0.911 -6.409 4.476 1.00 96.88 95 GLN A C 1
ATOM 772 O O . GLN A 1 95 ? 0.509 -6.071 5.586 1.00 96.88 95 GLN A O 1
ATOM 777 N N . TRP A 1 96 ? 0.345 -5.993 3.342 1.00 97.00 96 TRP A N 1
ATOM 778 C CA . TRP A 1 96 ? -0.629 -4.897 3.290 1.00 97.00 96 TRP A CA 1
ATOM 779 C C . TRP A 1 96 ? -1.993 -5.306 2.735 1.00 97.00 96 TRP A C 1
ATOM 781 O O . TRP A 1 96 ? -2.974 -4.613 2.992 1.00 97.00 96 TRP A O 1
ATOM 791 N N . ILE A 1 97 ? -2.082 -6.416 1.997 1.00 96.81 97 ILE A N 1
ATOM 792 C CA . ILE A 1 97 ? -3.351 -6.885 1.421 1.00 96.81 97 ILE A CA 1
ATOM 793 C C . ILE A 1 97 ? -3.926 -8.042 2.236 1.00 96.81 97 ILE A C 1
ATOM 795 O O . ILE A 1 97 ? -5.068 -7.980 2.681 1.00 96.81 97 ILE A O 1
ATOM 799 N N . ARG A 1 98 ? -3.125 -9.086 2.467 1.00 96.06 98 ARG A N 1
ATOM 800 C CA . ARG A 1 98 ? -3.565 -10.350 3.081 1.00 96.06 98 ARG A CA 1
ATOM 801 C C . ARG A 1 98 ? -3.255 -10.457 4.570 1.00 96.06 98 ARG A C 1
ATOM 803 O O . ARG A 1 98 ? -3.667 -11.424 5.209 1.00 96.06 98 ARG A O 1
ATOM 810 N N . ASN A 1 99 ? -2.520 -9.497 5.129 1.00 95.12 99 ASN A N 1
ATOM 811 C CA . ASN A 1 99 ? -2.178 -9.495 6.545 1.00 95.12 99 ASN A CA 1
ATOM 812 C C . ASN A 1 99 ? -3.439 -9.235 7.391 1.00 95.12 99 ASN A C 1
ATOM 814 O O . ASN A 1 99 ? -4.040 -8.168 7.259 1.00 95.12 99 ASN A O 1
ATOM 818 N N . PRO A 1 100 ? -3.827 -10.150 8.299 1.00 92.44 100 PRO A N 1
ATOM 819 C CA . PRO A 1 100 ? -5.031 -9.979 9.108 1.00 92.44 100 PRO A CA 1
ATOM 820 C C . PRO A 1 100 ? -4.926 -8.823 10.111 1.00 92.44 100 PRO A C 1
ATOM 822 O O . PRO A 1 100 ? -5.954 -8.322 10.553 1.00 92.44 100 PRO A O 1
ATOM 825 N N . LEU A 1 101 ? -3.710 -8.401 10.471 1.00 92.75 101 LEU A N 1
ATOM 826 C CA . LEU A 1 101 ? -3.476 -7.298 11.401 1.00 92.75 101 LEU A CA 1
ATOM 827 C C . LEU A 1 101 ? -3.439 -5.939 10.688 1.00 92.75 101 LEU A C 1
ATOM 829 O O . LEU A 1 101 ? -3.897 -4.945 11.240 1.00 92.75 101 LEU A O 1
ATOM 833 N N . PHE A 1 102 ? -2.912 -5.901 9.461 1.00 94.38 102 PHE A N 1
ATOM 834 C CA . PHE A 1 102 ? -2.699 -4.680 8.672 1.00 94.38 102 PHE A CA 1
ATOM 835 C C . PHE A 1 102 ? -3.512 -4.700 7.373 1.00 94.38 102 PHE A C 1
ATOM 837 O O . PHE A 1 102 ? -2.983 -4.485 6.281 1.00 94.38 102 PHE A O 1
ATOM 844 N N . GLN A 1 103 ? -4.808 -4.975 7.502 1.00 93.00 103 GLN A N 1
ATOM 845 C CA . GLN A 1 103 ? -5.734 -5.007 6.371 1.00 93.00 103 GLN A CA 1
ATOM 846 C C . GLN A 1 103 ? -5.839 -3.638 5.678 1.00 93.00 103 GLN A C 1
ATOM 848 O O . GLN A 1 103 ? -5.570 -2.614 6.308 1.00 93.00 103 GLN A O 1
ATOM 853 N N . PRO A 1 104 ? -6.311 -3.570 4.419 1.00 95.38 104 PRO A N 1
ATOM 854 C CA . PRO A 1 104 ? -6.519 -2.307 3.712 1.00 95.38 104 PRO A CA 1
ATOM 855 C C . PRO A 1 104 ? -7.305 -1.239 4.482 1.00 95.38 104 PRO A C 1
ATOM 857 O O . PRO A 1 104 ? -6.973 -0.059 4.399 1.00 95.38 104 PRO A O 1
ATOM 860 N N . SER A 1 105 ? -8.287 -1.629 5.297 1.00 92.25 105 SER A N 1
ATOM 861 C CA . SER A 1 105 ? -9.045 -0.713 6.164 1.00 92.25 105 SER A CA 1
ATOM 862 C C . SER A 1 105 ? -8.175 -0.022 7.219 1.00 92.25 105 SER A C 1
ATOM 864 O O . SER A 1 105 ? -8.455 1.108 7.604 1.00 92.25 105 SER A O 1
ATOM 866 N N . ALA A 1 106 ? -7.095 -0.673 7.649 1.00 91.88 106 ALA A N 1
ATOM 867 C CA . ALA A 1 106 ? -6.190 -0.203 8.686 1.00 91.88 106 ALA A CA 1
ATOM 868 C C . ALA A 1 106 ? -5.234 0.895 8.194 1.00 91.88 106 ALA A C 1
ATOM 870 O O . ALA A 1 106 ? -4.735 1.677 9.000 1.00 91.88 106 ALA A O 1
ATOM 871 N N . TRP A 1 107 ? -4.937 0.958 6.893 1.00 92.19 107 TRP A N 1
ATOM 872 C CA . TRP A 1 107 ? -3.970 1.909 6.326 1.00 92.19 107 TRP A CA 1
ATOM 873 C C . TRP A 1 107 ? -4.525 2.766 5.192 1.00 92.19 107 TRP A C 1
ATOM 875 O O . TRP A 1 107 ? -3.915 3.787 4.862 1.00 92.19 107 TRP A O 1
ATOM 885 N N . SER A 1 108 ? -5.677 2.413 4.617 1.00 91.44 108 SER A N 1
ATOM 886 C CA . SER A 1 108 ? -6.394 3.305 3.713 1.00 91.44 108 SER A CA 1
ATOM 887 C C . SER A 1 108 ? -6.808 4.551 4.470 1.00 91.44 108 SER A C 1
ATOM 889 O O . SER A 1 108 ? -7.273 4.523 5.605 1.00 91.44 108 SER A O 1
ATOM 891 N N . VAL A 1 109 ? -6.610 5.677 3.816 1.00 86.62 109 VAL A N 1
ATOM 892 C CA . VAL A 1 109 ? -6.857 6.999 4.379 1.00 86.62 109 VAL A CA 1
ATOM 893 C C . VAL A 1 109 ? -7.890 7.733 3.506 1.00 86.62 109 VAL A C 1
ATOM 895 O O . VAL A 1 109 ? -8.052 8.956 3.571 1.00 86.62 109 VAL A O 1
ATOM 898 N N . TYR A 1 110 ? -8.549 7.015 2.588 1.00 83.06 110 TYR A N 1
ATOM 899 C CA . TYR A 1 110 ? -9.579 7.551 1.701 1.00 83.06 110 TYR A CA 1
ATOM 900 C C . TYR A 1 110 ? -10.732 8.143 2.514 1.00 83.06 110 TYR A C 1
ATOM 902 O O . TYR A 1 110 ? -11.269 7.500 3.406 1.00 83.06 110 TYR A O 1
ATOM 910 N N . ARG A 1 111 ? -11.079 9.404 2.221 1.00 72.75 111 ARG A N 1
ATOM 911 C CA . ARG A 1 111 ? -12.085 10.204 2.950 1.00 72.75 111 ARG A CA 1
ATOM 912 C C . ARG A 1 111 ? -11.840 10.385 4.456 1.00 72.75 111 ARG A C 1
ATOM 914 O O . ARG A 1 111 ? -12.713 10.932 5.121 1.00 72.75 111 ARG A O 1
ATOM 921 N N . LEU A 1 112 ? -10.668 10.028 4.990 1.00 68.69 112 LEU A N 1
ATOM 922 C CA . LEU A 1 112 ? -10.356 10.348 6.380 1.00 68.69 112 LEU A CA 1
ATOM 923 C C . LEU A 1 112 ? -10.087 11.859 6.531 1.00 68.69 112 LEU A C 1
ATOM 925 O O . LEU A 1 112 ? -9.269 12.403 5.780 1.00 68.69 112 LEU A O 1
ATOM 929 N N . PRO A 1 113 ? -10.759 12.540 7.481 1.00 55.16 113 PRO A N 1
ATOM 930 C CA . PRO A 1 113 ? -10.674 13.992 7.655 1.00 55.16 113 PRO A CA 1
ATOM 931 C C . PRO A 1 113 ? -9.306 14.479 8.161 1.00 55.16 113 PRO A C 1
ATOM 933 O O . PRO A 1 113 ? -8.999 15.660 8.034 1.00 55.16 113 PRO A O 1
ATOM 936 N N . VAL A 1 114 ? -8.449 13.588 8.673 1.00 50.25 114 VAL A N 1
ATOM 937 C CA . VAL A 1 114 ? -7.121 13.923 9.210 1.00 50.25 114 VAL A CA 1
ATOM 938 C C . VAL A 1 114 ? -6.063 13.061 8.522 1.00 50.25 114 VAL A C 1
ATOM 940 O O . VAL A 1 114 ? -6.004 11.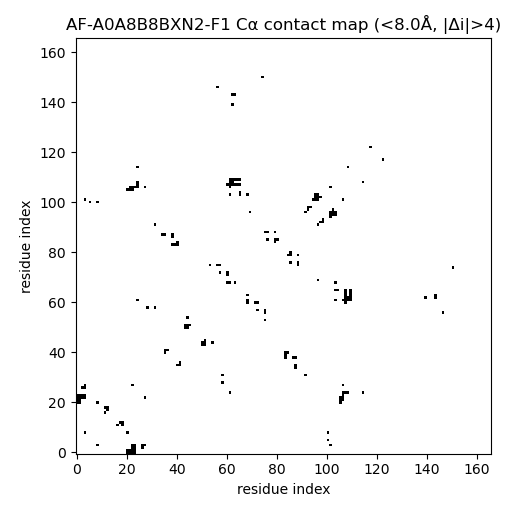851 8.727 1.00 50.25 114 VAL A O 1
ATOM 943 N N . ARG A 1 115 ? -5.224 13.676 7.677 1.00 57.28 115 ARG A N 1
ATOM 944 C CA . ARG A 1 115 ? -4.175 12.975 6.906 1.00 57.28 115 ARG A CA 1
ATOM 945 C C . ARG A 1 115 ? -2.738 13.366 7.233 1.00 57.28 115 ARG A C 1
ATOM 947 O O . ARG A 1 115 ? -1.828 12.925 6.538 1.00 57.28 115 ARG A O 1
ATOM 954 N N . THR A 1 116 ? -2.510 14.112 8.302 1.00 42.50 116 THR A N 1
ATOM 955 C CA . THR A 1 116 ? -1.166 14.348 8.837 1.00 42.50 116 THR A CA 1
ATOM 956 C C . THR A 1 116 ? -1.286 14.586 10.329 1.00 42.50 116 THR A C 1
ATOM 958 O O . THR A 1 116 ? -2.000 15.495 10.743 1.00 42.50 116 THR A O 1
ATOM 961 N N . ASN A 1 117 ? -0.574 13.791 11.122 1.00 40.94 117 ASN A N 1
ATOM 962 C CA . ASN A 1 117 ? -0.076 14.224 12.418 1.00 40.94 117 ASN A CA 1
ATOM 963 C C . ASN A 1 117 ? 0.780 15.486 12.206 1.00 40.94 117 ASN A C 1
ATOM 965 O O . ASN A 1 117 ? 1.993 15.385 12.079 1.00 40.94 117 ASN A O 1
ATOM 969 N N . ASN A 1 118 ? 0.157 16.656 12.083 1.00 44.38 118 ASN A N 1
ATOM 970 C CA . ASN A 1 118 ? 0.892 17.906 12.241 1.00 44.38 118 ASN A CA 1
ATOM 971 C C . ASN A 1 118 ? 0.864 18.388 13.696 1.00 44.38 118 ASN A C 1
ATOM 973 O O . ASN A 1 118 ? 1.629 19.282 14.032 1.00 44.38 118 A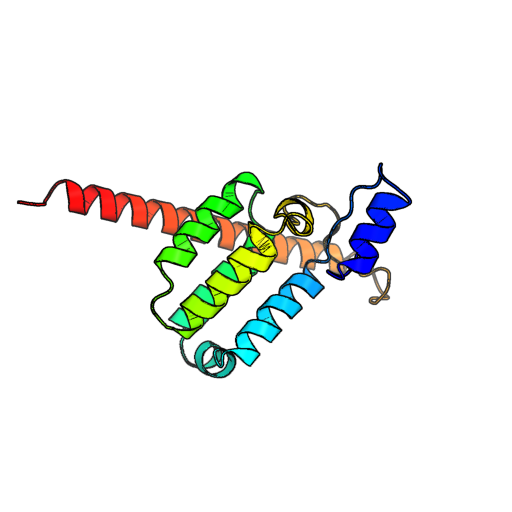SN A O 1
ATOM 977 N N . ASP A 1 119 ? 0.072 17.758 14.568 1.00 45.94 119 ASP A N 1
ATOM 978 C CA . ASP A 1 119 ? -0.030 18.173 15.971 1.00 45.94 119 ASP A CA 1
ATOM 979 C C . ASP A 1 119 ? 1.140 17.700 16.843 1.00 45.94 119 ASP A C 1
ATOM 981 O O . ASP A 1 119 ? 1.311 18.222 17.939 1.00 45.94 119 ASP A O 1
ATOM 985 N N . VAL A 1 120 ? 1.985 16.774 16.373 1.00 42.22 120 VAL A N 1
ATOM 986 C CA . VAL A 1 120 ? 3.165 16.331 17.142 1.00 42.22 120 VAL A CA 1
ATOM 987 C C . VAL A 1 120 ? 4.502 16.659 16.460 1.00 42.22 120 VAL A C 1
ATOM 989 O O . VAL A 1 120 ? 5.539 16.551 17.103 1.00 42.22 120 VAL A O 1
ATOM 992 N N . GLU A 1 121 ? 4.525 17.163 15.218 1.00 45.50 121 GLU A N 1
ATOM 993 C CA . GLU A 1 121 ? 5.796 17.566 14.566 1.00 45.50 121 GLU A CA 1
ATOM 994 C C . GLU A 1 121 ? 5.781 18.932 13.852 1.00 45.50 121 GLU A C 1
ATOM 996 O O . GLU A 1 121 ? 6.833 19.408 13.430 1.00 45.50 121 GLU A O 1
ATOM 1001 N N . GLY A 1 122 ? 4.637 19.617 13.738 1.00 35.84 122 GLY A N 1
ATOM 1002 C CA . GLY A 1 122 ? 4.522 20.829 12.926 1.00 35.84 122 GLY A CA 1
ATOM 1003 C C . GLY A 1 122 ? 3.823 21.975 13.640 1.00 35.84 122 GLY A C 1
ATOM 1004 O O . GLY A 1 122 ? 2.677 22.291 13.334 1.00 35.84 122 GLY A O 1
ATOM 1005 N N . ASN A 1 123 ? 4.536 22.668 14.528 1.00 43.16 123 ASN A N 1
ATOM 1006 C CA . ASN A 1 123 ? 4.154 24.029 14.901 1.00 43.16 123 ASN A CA 1
ATOM 1007 C C . ASN A 1 123 ? 3.943 24.877 13.621 1.00 43.16 123 ASN A C 1
ATOM 1009 O O . ASN A 1 123 ? 4.852 24.946 12.794 1.00 43.16 123 ASN A O 1
ATOM 1013 N N . LEU A 1 124 ? 2.793 25.576 13.539 1.00 33.84 124 LEU A N 1
ATOM 1014 C CA . LEU A 1 124 ? 2.501 26.846 12.824 1.00 33.84 124 LEU A CA 1
ATOM 1015 C C . LEU A 1 124 ? 1.396 26.834 11.725 1.00 33.84 124 LEU A C 1
ATOM 1017 O O . LEU A 1 124 ? 1.586 26.361 10.610 1.00 33.84 124 LEU A O 1
ATOM 1021 N N . ARG A 1 125 ? 0.316 27.576 12.047 1.00 35.44 125 ARG A N 1
ATOM 1022 C CA . ARG A 1 125 ? -0.624 28.369 11.209 1.00 35.44 125 ARG A CA 1
ATOM 1023 C C . ARG A 1 125 ? -1.647 27.640 10.302 1.00 35.44 125 ARG A C 1
ATOM 1025 O O . ARG A 1 125 ? -1.338 27.100 9.245 1.00 35.44 125 ARG A O 1
ATOM 1032 N N . SER A 1 126 ? -2.913 27.780 10.710 1.00 40.31 126 SER A N 1
ATOM 1033 C CA . SER A 1 126 ? -4.153 27.160 10.203 1.00 40.31 126 SER A CA 1
ATOM 1034 C C . SER A 1 126 ? -4.496 27.410 8.720 1.00 40.31 126 SER A C 1
ATOM 1036 O O . SER A 1 126 ? -5.125 26.563 8.086 1.00 40.31 126 SER A O 1
ATOM 1038 N N . ASP A 1 127 ? -4.057 28.519 8.119 1.00 39.84 127 ASP A N 1
ATOM 1039 C CA . ASP A 1 127 ? -4.564 28.913 6.791 1.00 39.84 127 ASP A CA 1
ATOM 1040 C C . ASP A 1 127 ? -3.763 28.304 5.628 1.00 39.84 127 ASP A C 1
ATOM 1042 O O . ASP A 1 127 ? -4.319 27.942 4.590 1.00 39.84 127 ASP A O 1
ATOM 1046 N N . MET A 1 128 ? -2.459 28.084 5.823 1.00 34.47 128 MET A N 1
ATOM 1047 C CA . MET A 1 128 ? -1.574 27.510 4.801 1.00 34.47 128 MET A CA 1
ATOM 1048 C C . MET A 1 128 ? -1.802 25.999 4.618 1.00 34.47 128 MET A C 1
ATOM 1050 O O . MET A 1 128 ? -1.634 25.458 3.523 1.00 34.47 128 MET A O 1
ATOM 1054 N N . ILE A 1 129 ? -2.228 25.310 5.682 1.00 43.56 129 ILE A N 1
ATOM 1055 C CA . ILE A 1 129 ? -2.496 23.867 5.665 1.00 43.56 129 ILE A CA 1
ATOM 1056 C C . ILE A 1 129 ? -3.697 23.564 4.762 1.00 43.56 129 ILE A C 1
ATOM 1058 O O . ILE A 1 129 ? -3.620 22.658 3.935 1.00 43.56 129 ILE A O 1
ATOM 1062 N N . SER A 1 130 ? -4.770 24.353 4.835 1.00 41.19 130 SER A N 1
ATOM 1063 C CA . SER A 1 130 ? -5.992 24.123 4.052 1.00 41.19 130 SER A CA 1
ATOM 1064 C C . SER A 1 130 ? -5.757 24.213 2.537 1.00 41.19 130 SER A C 1
ATOM 1066 O O . SER A 1 130 ? -6.212 23.349 1.785 1.00 41.19 130 SER A O 1
ATOM 1068 N N . GLU A 1 131 ? -4.974 25.189 2.069 1.00 39.59 131 GLU A N 1
ATOM 1069 C CA . GLU A 1 131 ? -4.666 25.341 0.640 1.00 39.59 131 GLU A CA 1
ATOM 1070 C C . GLU A 1 131 ? -3.733 24.232 0.118 1.00 39.59 131 GLU A C 1
ATOM 1072 O O . GLU A 1 131 ? -3.936 23.679 -0.971 1.00 39.59 131 GLU A O 1
ATOM 1077 N N . VAL A 1 132 ? -2.723 23.855 0.909 1.00 43.88 132 VAL A N 1
ATOM 1078 C CA . VAL A 1 132 ? -1.811 22.747 0.585 1.00 43.88 132 VAL A CA 1
ATOM 1079 C C . VAL A 1 132 ? -2.570 21.420 0.540 1.00 43.88 132 VAL A C 1
ATOM 1081 O O . VAL A 1 132 ? -2.355 20.613 -0.372 1.00 43.88 132 VAL A O 1
ATOM 1084 N N . MET A 1 133 ? -3.492 21.206 1.479 1.00 43.91 133 MET A N 1
ATOM 1085 C CA . MET A 1 133 ? -4.354 20.027 1.514 1.00 43.91 133 MET A CA 1
ATOM 1086 C C . MET A 1 133 ? -5.306 19.989 0.319 1.00 43.91 133 MET A C 1
ATOM 1088 O O . MET A 1 133 ? -5.454 18.937 -0.302 1.00 43.91 133 MET A O 1
ATOM 1092 N N . GLU A 1 134 ? -5.869 21.124 -0.091 1.00 48.84 134 GLU A N 1
ATOM 1093 C CA . GLU A 1 134 ? -6.729 21.214 -1.271 1.00 48.84 134 GLU A CA 1
ATOM 1094 C C . GLU A 1 134 ? -5.961 20.936 -2.574 1.00 48.84 134 GLU A C 1
ATOM 1096 O O . GLU A 1 134 ? -6.415 20.161 -3.423 1.00 48.84 134 GLU A O 1
ATOM 1101 N N . LYS A 1 135 ? -4.745 21.477 -2.723 1.00 48.25 135 LYS A N 1
ATOM 1102 C CA . LYS A 1 135 ? -3.854 21.166 -3.856 1.00 48.25 135 LYS A CA 1
ATOM 1103 C C . LYS A 1 135 ? -3.485 19.678 -3.897 1.00 48.25 135 LYS A C 1
ATOM 1105 O O . LYS A 1 135 ? -3.483 19.072 -4.973 1.00 48.25 135 LYS A O 1
ATOM 1110 N N . ARG A 1 136 ? -3.223 19.057 -2.740 1.00 51.72 136 ARG A N 1
ATOM 1111 C CA . ARG A 1 136 ? -2.971 17.608 -2.624 1.00 51.72 136 ARG A CA 1
ATOM 1112 C C . ARG A 1 136 ? -4.216 16.778 -2.945 1.00 51.72 136 ARG A C 1
ATOM 1114 O O . ARG A 1 136 ? -4.098 15.801 -3.681 1.00 51.72 136 ARG A O 1
ATOM 1121 N N . ARG A 1 137 ? -5.403 17.196 -2.496 1.00 52.81 137 ARG A N 1
ATOM 1122 C CA . ARG A 1 137 ? -6.695 16.560 -2.805 1.00 52.81 137 ARG A CA 1
ATOM 1123 C C . ARG A 1 137 ? -6.987 16.592 -4.303 1.00 52.81 137 ARG A C 1
ATOM 1125 O O . ARG A 1 137 ? -7.385 15.576 -4.868 1.00 52.81 137 ARG A O 1
ATOM 1132 N N . LYS A 1 138 ? -6.743 17.725 -4.970 1.00 53.12 138 LYS A N 1
ATOM 1133 C CA . LYS A 1 138 ? -6.870 17.842 -6.432 1.00 53.12 138 LYS A CA 1
ATOM 1134 C C . LYS A 1 138 ? -5.904 16.906 -7.160 1.00 53.12 138 LYS A C 1
ATOM 1136 O O . LYS A 1 138 ? -6.329 16.221 -8.087 1.00 53.12 138 LYS A O 1
ATOM 1141 N N . LYS A 1 139 ? -4.648 16.803 -6.706 1.00 56.09 139 LYS A N 1
ATOM 1142 C CA . LYS A 1 139 ? -3.663 15.857 -7.266 1.00 56.09 139 LYS A CA 1
ATOM 1143 C C . LYS A 1 139 ? -4.047 14.391 -7.040 1.00 56.09 139 LYS A C 1
ATOM 1145 O O . LYS A 1 139 ? -3.970 13.615 -7.981 1.00 56.09 139 LYS A O 1
ATOM 1150 N N . GLN A 1 140 ? -4.524 14.017 -5.851 1.00 49.28 140 GLN A N 1
ATOM 1151 C CA . GLN A 1 140 ? -5.036 12.664 -5.581 1.00 49.28 140 GLN A CA 1
ATOM 1152 C C . GLN A 1 140 ? -6.252 12.325 -6.437 1.00 49.28 140 GLN A C 1
ATOM 1154 O O . GLN A 1 140 ? -6.324 11.231 -6.976 1.00 49.28 140 GLN A O 1
ATOM 1159 N N . ARG A 1 141 ? -7.190 13.263 -6.614 1.00 56.72 141 ARG A N 1
ATOM 1160 C CA . ARG A 1 141 ? -8.346 13.072 -7.503 1.00 56.72 141 ARG A CA 1
ATOM 1161 C C . ARG A 1 141 ? -7.936 12.946 -8.965 1.00 56.72 141 ARG A C 1
ATOM 1163 O O . ARG A 1 141 ? -8.546 12.176 -9.694 1.00 56.72 141 ARG A O 1
ATOM 1170 N N . ALA A 1 142 ? -6.944 13.715 -9.407 1.00 57.91 142 ALA A N 1
ATOM 1171 C CA . ALA A 1 142 ? -6.399 13.595 -10.755 1.00 57.91 142 ALA A CA 1
ATOM 1172 C C . ALA A 1 142 ? -5.717 12.237 -10.954 1.00 57.91 142 ALA A C 1
ATOM 1174 O O . ALA A 1 142 ? -5.975 11.576 -11.949 1.00 57.91 142 ALA A O 1
ATOM 1175 N N . LEU A 1 143 ? -4.930 11.789 -9.976 1.00 52.59 143 LEU A N 1
ATOM 1176 C CA . LEU A 1 143 ? -4.280 10.487 -10.027 1.00 52.59 143 LEU A CA 1
ATOM 1177 C C . LEU A 1 143 ? -5.282 9.330 -9.980 1.00 52.59 143 LEU A C 1
ATOM 1179 O O . LEU A 1 143 ? -5.145 8.389 -10.745 1.00 52.59 143 LEU A O 1
ATOM 1183 N N . TYR A 1 144 ? -6.310 9.420 -9.136 1.00 59.50 144 TYR A N 1
ATOM 1184 C CA . TYR A 1 144 ? -7.405 8.452 -9.100 1.00 59.50 144 TYR A CA 1
ATOM 1185 C C . TYR A 1 144 ? -8.123 8.361 -10.450 1.00 59.50 144 TYR A C 1
ATOM 1187 O O . TYR A 1 144 ? -8.334 7.264 -10.953 1.00 59.50 144 TYR A O 1
ATOM 1195 N N . ARG A 1 145 ? -8.453 9.509 -11.061 1.00 63.62 145 ARG A N 1
ATOM 1196 C CA . ARG A 1 145 ? -9.054 9.544 -12.402 1.00 63.62 145 ARG A CA 1
ATOM 1197 C C . ARG A 1 145 ? -8.141 8.912 -13.444 1.00 63.62 145 ARG A C 1
ATOM 1199 O O . ARG A 1 145 ? -8.596 8.041 -14.161 1.00 63.62 145 ARG A O 1
ATOM 1206 N N . PHE A 1 146 ? -6.854 9.248 -13.435 1.00 63.06 146 PHE A N 1
ATOM 1207 C CA . PHE A 1 146 ? -5.869 8.658 -14.340 1.00 63.06 146 PHE A CA 1
ATOM 1208 C C . PHE A 1 146 ? -5.731 7.137 -14.161 1.00 63.06 146 PHE A C 1
ATOM 1210 O O . PHE A 1 146 ? -5.671 6.397 -15.135 1.00 63.06 146 PHE A O 1
ATOM 1217 N N . LEU A 1 147 ? -5.696 6.645 -12.919 1.00 54.56 147 LEU A N 1
ATOM 1218 C CA . LEU A 1 147 ? -5.656 5.209 -12.626 1.00 54.56 147 LEU A CA 1
ATOM 1219 C C . LEU A 1 147 ? -6.914 4.493 -13.124 1.00 54.56 147 LEU A C 1
ATOM 1221 O O . LEU A 1 147 ? -6.808 3.405 -13.683 1.00 54.56 147 LEU A O 1
ATOM 1225 N N . ARG A 1 148 ? -8.082 5.114 -12.935 1.00 62.00 148 ARG A N 1
ATOM 1226 C CA . ARG A 1 148 ? -9.365 4.585 -13.392 1.00 62.00 148 ARG A CA 1
ATOM 1227 C C . ARG A 1 148 ? -9.459 4.570 -14.917 1.00 62.00 148 ARG A C 1
ATOM 1229 O O . ARG A 1 148 ? -9.769 3.531 -15.478 1.00 62.00 148 ARG A O 1
ATOM 1236 N N . GLU A 1 149 ? -9.135 5.683 -15.568 1.00 63.03 149 GLU A N 1
ATOM 1237 C CA . GLU A 1 149 ? -9.138 5.823 -17.028 1.00 63.03 149 GLU A CA 1
ATOM 1238 C C . GLU A 1 149 ? -8.184 4.810 -17.671 1.00 63.03 149 GLU A C 1
ATOM 1240 O O . GLU A 1 149 ? -8.572 4.112 -18.598 1.00 63.03 149 GLU A O 1
ATOM 1245 N N . ASN A 1 150 ? -6.975 4.625 -17.129 1.00 50.75 150 ASN A N 1
ATOM 1246 C CA . ASN A 1 150 ? -6.049 3.609 -17.641 1.00 50.75 150 ASN A CA 1
ATOM 1247 C C . ASN A 1 150 ? -6.549 2.174 -17.422 1.00 50.75 150 ASN A C 1
ATOM 1249 O O . ASN A 1 150 ? -6.316 1.320 -18.270 1.00 50.75 150 ASN A O 1
ATOM 1253 N N . ALA A 1 151 ? -7.220 1.893 -16.300 1.00 56.25 151 ALA A N 1
ATOM 1254 C CA . ALA A 1 151 ? -7.819 0.582 -16.060 1.00 56.25 151 ALA A CA 1
ATOM 1255 C C . ALA A 1 151 ? -9.013 0.311 -16.997 1.00 56.25 151 ALA A C 1
ATOM 1257 O O . ALA A 1 151 ? -9.215 -0.827 -17.411 1.00 56.25 151 ALA A O 1
ATOM 1258 N N . GLU A 1 152 ? -9.787 1.343 -17.346 1.00 57.66 152 GLU A N 1
ATOM 1259 C CA . GLU A 1 152 ? -10.899 1.266 -18.302 1.00 57.66 152 GLU A CA 1
ATOM 1260 C C . GLU A 1 152 ? -10.390 1.100 -19.748 1.00 57.66 152 GLU A C 1
ATOM 1262 O O . GLU A 1 152 ? -10.884 0.226 -20.460 1.00 57.66 152 GLU A O 1
ATOM 1267 N N . ILE A 1 153 ? -9.342 1.834 -20.146 1.00 54.66 153 ILE A N 1
ATOM 1268 C CA . ILE A 1 153 ? -8.692 1.720 -21.466 1.00 54.66 153 ILE A CA 1
ATOM 1269 C C . ILE A 1 153 ? -8.084 0.327 -21.670 1.00 54.66 153 ILE A C 1
ATOM 1271 O O . ILE A 1 153 ? -8.290 -0.289 -22.711 1.00 54.66 153 ILE A O 1
ATOM 1275 N N . GLU A 1 154 ? -7.365 -0.202 -20.677 1.00 51.88 154 GLU A N 1
ATOM 1276 C CA . GLU A 1 154 ? -6.771 -1.545 -20.765 1.00 51.88 154 GLU A CA 1
ATOM 1277 C C . GLU A 1 154 ? -7.812 -2.667 -20.770 1.00 51.88 154 GLU A C 1
ATOM 1279 O O . GLU A 1 154 ? -7.537 -3.764 -21.256 1.00 51.88 154 GLU A O 1
ATOM 1284 N N . LYS A 1 155 ? -8.997 -2.417 -20.205 1.00 53.28 155 LYS A N 1
ATOM 1285 C CA . LYS A 1 155 ? -10.119 -3.347 -20.287 1.00 53.28 155 LYS A CA 1
ATOM 1286 C C . LYS A 1 155 ? -10.717 -3.339 -21.697 1.00 53.28 155 LYS A C 1
ATOM 1288 O O . LYS A 1 155 ? -10.883 -4.405 -22.272 1.00 53.28 155 LYS A O 1
ATOM 1293 N N . GLN A 1 156 ? -10.941 -2.157 -22.276 1.00 53.12 156 GLN A N 1
ATOM 1294 C CA . GLN A 1 156 ? -11.436 -2.012 -23.651 1.00 53.12 156 GLN A CA 1
ATOM 1295 C C . GLN A 1 156 ? -10.473 -2.583 -24.697 1.00 53.12 156 GLN A C 1
ATOM 1297 O O . GLN A 1 156 ? -10.920 -3.315 -25.571 1.00 53.12 156 GLN A O 1
ATOM 1302 N N . SER A 1 157 ? -9.162 -2.348 -24.574 1.00 49.47 157 SER A N 1
ATOM 1303 C CA . SER A 1 157 ? -8.183 -2.907 -25.520 1.00 49.47 157 SER A CA 1
ATOM 1304 C C . SER A 1 157 ? -8.132 -4.438 -25.476 1.00 49.47 157 SER A C 1
ATOM 1306 O O . SER A 1 157 ? -7.905 -5.088 -26.489 1.00 49.47 157 SER A O 1
ATOM 1308 N N . ARG A 1 158 ? -8.344 -5.024 -24.292 1.00 51.22 158 ARG A N 1
ATOM 1309 C CA . ARG A 1 158 ? -8.349 -6.477 -24.092 1.00 51.22 158 ARG A CA 1
ATOM 1310 C C . ARG A 1 158 ? -9.646 -7.121 -24.596 1.00 51.22 158 ARG A C 1
ATOM 1312 O O . ARG A 1 158 ? -9.603 -8.241 -25.091 1.00 51.22 158 ARG A O 1
ATOM 1319 N N . ASP A 1 159 ? -10.770 -6.413 -24.488 1.00 52.19 159 ASP A N 1
ATOM 1320 C CA . ASP A 1 159 ? -12.058 -6.839 -25.044 1.00 52.19 159 ASP A CA 1
ATOM 1321 C C . ASP A 1 159 ? -12.071 -6.728 -26.587 1.00 52.19 159 ASP A C 1
ATOM 1323 O O . ASP A 1 159 ? -12.659 -7.579 -27.247 1.00 52.19 159 ASP A O 1
ATOM 1327 N N . GLU A 1 160 ? -11.368 -5.751 -27.177 1.00 55.72 160 GLU A N 1
ATOM 1328 C CA . GLU A 1 160 ? -11.185 -5.626 -28.637 1.00 55.72 160 GLU A CA 1
ATOM 1329 C C . GLU A 1 160 ? -10.264 -6.717 -29.219 1.00 55.72 160 GLU A C 1
ATOM 1331 O O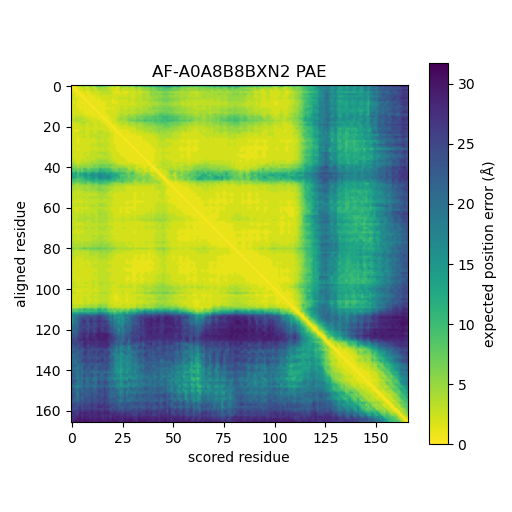 . GLU A 1 160 ? -10.591 -7.301 -30.251 1.00 55.72 160 GLU A O 1
ATOM 1336 N N . GLU A 1 161 ? -9.173 -7.085 -28.533 1.00 53.28 161 GLU A N 1
ATOM 1337 C CA . GLU A 1 161 ? -8.302 -8.210 -28.934 1.00 53.28 161 GLU A CA 1
ATOM 1338 C C . GLU A 1 161 ? -9.005 -9.583 -28.874 1.00 53.28 161 GLU A C 1
ATOM 1340 O O . GLU A 1 161 ? -8.582 -10.524 -29.545 1.00 53.28 161 GLU A O 1
ATOM 1345 N N . LEU A 1 162 ? -10.091 -9.715 -28.100 1.00 53.78 162 LEU A N 1
ATOM 1346 C CA . LEU A 1 162 ? -10.904 -10.937 -28.008 1.00 53.78 162 LEU A CA 1
ATOM 1347 C C . LEU A 1 162 ? -11.966 -11.058 -29.114 1.00 53.78 162 LEU A C 1
ATOM 1349 O O . LEU A 1 162 ? -12.516 -12.144 -29.295 1.00 53.78 162 LEU A O 1
ATOM 1353 N N . ILE A 1 163 ? -12.263 -9.977 -29.841 1.00 55.00 163 ILE A N 1
ATOM 1354 C CA . ILE A 1 163 ? -13.246 -9.965 -30.939 1.00 55.00 163 ILE A CA 1
ATOM 1355 C C . ILE A 1 163 ? -12.577 -10.265 -32.294 1.00 55.00 163 ILE A C 1
ATOM 1357 O O . ILE A 1 163 ? -13.259 -10.721 -33.208 1.00 55.00 163 ILE A O 1
ATOM 1361 N N . ASP A 1 164 ? -11.255 -10.086 -32.402 1.00 48.50 164 ASP A N 1
ATOM 1362 C CA . ASP A 1 164 ? -10.490 -10.210 -33.657 1.00 48.50 164 ASP A CA 1
ATOM 1363 C C . ASP A 1 164 ? -9.453 -11.363 -33.649 1.00 48.50 164 ASP A C 1
ATOM 1365 O O . ASP A 1 164 ? -8.512 -11.396 -34.445 1.00 48.50 164 ASP A O 1
ATOM 1369 N N . GLY A 1 165 ? -9.606 -12.328 -32.735 1.00 41.00 165 GLY A N 1
ATOM 1370 C CA . GLY A 1 165 ? -8.833 -13.577 -32.734 1.00 41.00 165 GLY A CA 1
ATOM 1371 C C . GLY A 1 165 ? -9.399 -14.607 -33.732 1.00 41.00 165 GLY A C 1
ATOM 1372 O O . GLY A 1 165 ? -10.621 -14.707 -33.833 1.00 41.00 165 GLY A O 1
ATOM 1373 N N . PRO A 1 166 ? -8.547 -15.361 -34.460 1.00 50.12 166 PRO A N 1
ATOM 1374 C CA . PRO A 1 166 ? -8.943 -16.199 -35.601 1.00 50.12 166 PRO A CA 1
ATOM 1375 C C . PRO A 1 166 ? 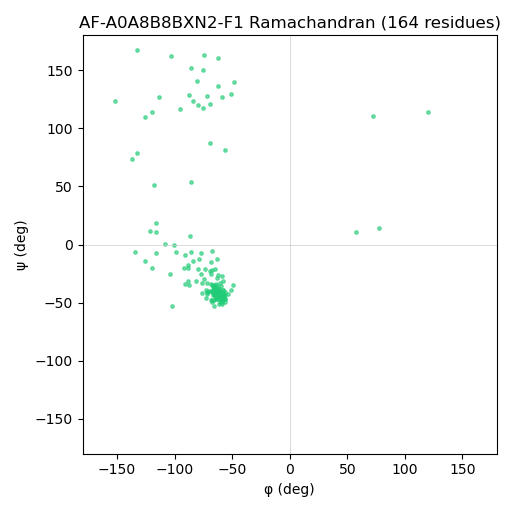-9.828 -17.402 -35.251 1.00 50.12 166 PRO A C 1
ATOM 1377 O O . PRO A 1 166 ? -9.667 -17.969 -34.144 1.00 50.12 166 PRO A O 1
#